Protein AF-A0A9R1PDH8-F1 (afdb_monomer)

Sequence (76 aa):
MLKRGSVSVGNIINFNIGSLIDLDIPQSFWSRVAGKYGNMFYWKEKGEDASIEGAVMAISRCLREPTGASNCSEVF

pLDDT: mean 86.69, std 15.3, range [40.44, 98.31]

Organism: Triticum turgidum subsp. durum (NCBI:txid4567)

Foldseek 3Di:
DDPPPPPPCAQPDDDDDDPVVCVQDPPVLRVVLSVVLRGNVNCVVPNPVVSVVLSVVLVVVLVPDDGDPCGSVDRD

Structure (mmCIF, N/CA/C/O backbone):
data_AF-A0A9R1PDH8-F1
#
_entry.id   AF-A0A9R1PDH8-F1
#
loop_
_atom_site.group_PDB
_atom_site.id
_atom_site.type_symbol
_atom_site.label_atom_id
_atom_site.label_alt_id
_atom_site.label_comp_id
_atom_site.label_asym_id
_atom_site.label_entity_id
_atom_site.label_seq_id
_atom_site.pdbx_PDB_ins_code
_atom_site.Cartn_x
_atom_site.Cartn_y
_atom_site.Cartn_z
_atom_site.occupancy
_atom_site.B_iso_or_equiv
_atom_site.auth_seq_id
_atom_site.auth_comp_id
_atom_site.auth_asym_id
_atom_site.auth_atom_id
_atom_site.pdbx_PDB_model_num
ATOM 1 N N . MET A 1 1 ? -4.543 4.278 -37.910 1.00 40.44 1 MET A N 1
ATOM 2 C CA . MET A 1 1 ? -3.599 4.676 -36.843 1.00 40.44 1 MET A CA 1
ATOM 3 C C . MET A 1 1 ? -4.341 4.588 -35.515 1.00 40.44 1 MET A C 1
ATOM 5 O O . MET A 1 1 ? -5.127 5.476 -35.215 1.00 40.44 1 MET A O 1
ATOM 9 N N . LEU A 1 2 ? -4.212 3.476 -34.777 1.00 41.22 2 LEU A N 1
ATOM 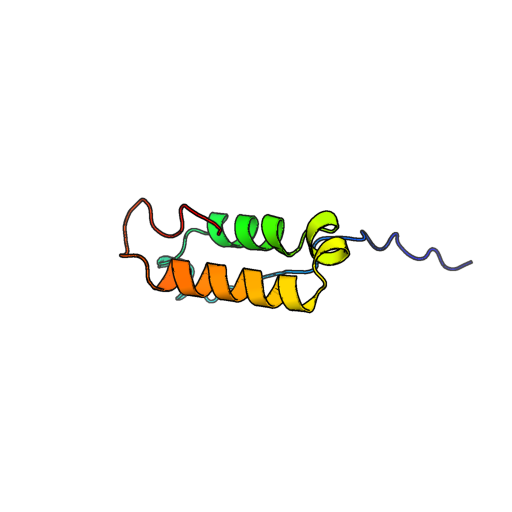10 C CA . LEU A 1 2 ? -4.786 3.392 -33.430 1.00 41.22 2 LEU A CA 1
ATOM 11 C C . LEU A 1 2 ? -4.042 4.400 -32.549 1.00 41.22 2 LEU A C 1
ATOM 13 O O . LEU A 1 2 ? -2.830 4.279 -32.371 1.00 41.22 2 LEU A O 1
ATOM 17 N N . LYS A 1 3 ? -4.760 5.369 -31.973 1.00 48.56 3 LYS A N 1
ATOM 18 C CA . LYS A 1 3 ? -4.281 6.024 -30.758 1.00 48.56 3 LYS A CA 1
ATOM 19 C C . LYS A 1 3 ? -4.223 4.923 -29.704 1.00 48.56 3 LYS A C 1
ATOM 21 O O . LYS A 1 3 ? -5.253 4.555 -29.149 1.00 48.56 3 LYS A O 1
ATOM 26 N N . ARG A 1 4 ? -3.031 4.366 -29.455 1.00 48.88 4 ARG A N 1
ATOM 27 C CA . ARG A 1 4 ? -2.739 3.787 -28.143 1.00 48.88 4 ARG A CA 1
ATOM 28 C C . ARG A 1 4 ? -3.045 4.922 -27.179 1.00 48.88 4 ARG A C 1
ATOM 30 O O . ARG A 1 4 ? -2.301 5.901 -27.155 1.00 48.88 4 ARG A O 1
ATOM 37 N N . GLY A 1 5 ? -4.198 4.853 -26.509 1.00 47.19 5 GLY A N 1
ATOM 38 C CA . GLY A 1 5 ? -4.456 5.701 -25.357 1.00 47.19 5 GLY A CA 1
ATOM 39 C C . GLY A 1 5 ? -3.200 5.616 -24.515 1.00 47.19 5 GLY A C 1
ATOM 40 O O . GLY A 1 5 ? -2.674 4.515 -24.341 1.00 47.19 5 GLY A O 1
ATOM 41 N N . SER A 1 6 ? -2.637 6.766 -24.166 1.00 45.56 6 SER A N 1
ATOM 42 C CA . SER A 1 6 ? -1.447 6.853 -23.341 1.00 45.56 6 SER A CA 1
ATOM 43 C C . SER A 1 6 ? -1.693 5.913 -22.170 1.00 45.56 6 SER A C 1
ATOM 45 O O . SER A 1 6 ? -2.546 6.209 -21.336 1.00 45.56 6 SER A O 1
ATOM 47 N N . VAL A 1 7 ? -1.046 4.743 -22.157 1.00 52.50 7 VAL A N 1
ATOM 48 C CA . VAL A 1 7 ? -0.988 3.931 -20.950 1.00 52.50 7 VAL A CA 1
ATOM 49 C C . VAL A 1 7 ? -0.315 4.896 -20.004 1.00 52.50 7 VAL A C 1
ATOM 51 O O . VAL A 1 7 ? 0.863 5.208 -20.194 1.00 52.50 7 VAL A O 1
ATOM 54 N N . SER A 1 8 ? -1.073 5.502 -19.089 1.00 51.12 8 SER A N 1
ATOM 55 C CA . SER A 1 8 ? -0.445 6.104 -17.935 1.00 51.12 8 SER A CA 1
ATOM 56 C C . SER A 1 8 ? 0.355 4.946 -17.383 1.00 51.12 8 SER A C 1
ATOM 58 O O . SER A 1 8 ? -0.192 3.913 -17.003 1.00 51.12 8 SER A O 1
ATOM 60 N N . VAL A 1 9 ? 1.669 5.039 -17.526 1.00 59.69 9 VAL A N 1
ATOM 61 C CA . VAL A 1 9 ? 2.583 4.086 -16.932 1.00 59.69 9 VAL A CA 1
ATOM 62 C C . VAL A 1 9 ? 2.444 4.415 -15.449 1.00 59.69 9 VAL A C 1
ATOM 64 O O . VAL A 1 9 ? 3.027 5.372 -14.953 1.00 59.69 9 VAL A O 1
ATOM 67 N N . GLY A 1 10 ? 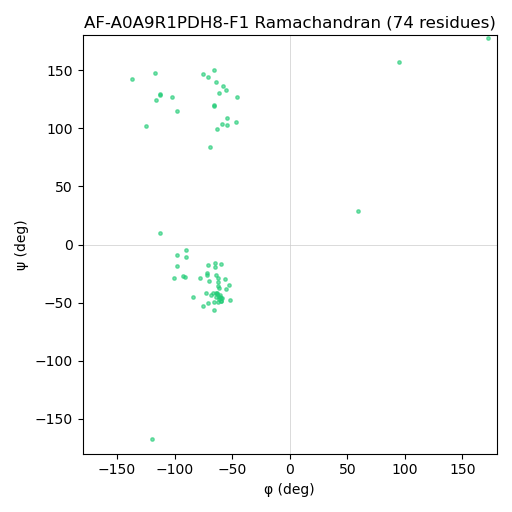1.408 3.827 -14.863 1.00 78.06 10 GLY A N 1
ATOM 68 C CA . GLY A 1 10 ? 0.562 4.462 -13.864 1.00 78.06 10 GLY A CA 1
ATOM 69 C C . GLY A 1 10 ? 0.608 3.685 -12.571 1.00 78.06 10 GLY A C 1
ATOM 70 O O . GLY A 1 10 ? 1.476 2.832 -12.382 1.00 78.06 10 GLY A O 1
ATOM 71 N N . ASN A 1 11 ? -0.315 4.007 -11.670 1.00 90.69 11 ASN A N 1
ATOM 72 C CA . ASN A 1 11 ? -0.440 3.233 -10.453 1.00 90.69 11 ASN A CA 1
ATOM 73 C C . ASN A 1 11 ? -0.911 1.807 -10.791 1.00 90.69 11 ASN A C 1
ATOM 75 O O . ASN A 1 11 ? -1.982 1.666 -11.377 1.00 90.69 11 ASN A O 1
ATOM 79 N N . ILE A 1 12 ? -0.119 0.782 -10.462 1.00 95.06 12 ILE A N 1
ATOM 80 C CA . ILE A 1 12 ? -0.461 -0.627 -10.743 1.00 95.06 12 ILE A CA 1
ATOM 81 C C . ILE A 1 12 ? -1.237 -1.300 -9.604 1.00 95.06 12 ILE A C 1
ATOM 83 O O . ILE A 1 12 ? -1.658 -2.445 -9.744 1.00 95.06 12 ILE A O 1
ATOM 87 N N . ILE A 1 13 ? -1.440 -0.608 -8.480 1.00 95.56 13 ILE A N 1
ATOM 88 C CA . ILE A 1 13 ? -2.146 -1.134 -7.312 1.00 95.56 13 ILE A CA 1
ATOM 89 C C . ILE A 1 13 ? -3.462 -0.385 -7.127 1.00 95.56 13 ILE A C 1
ATOM 91 O O . ILE A 1 13 ? -3.507 0.842 -7.056 1.00 95.56 13 ILE A O 1
ATOM 95 N N . ASN A 1 14 ? -4.542 -1.152 -6.999 1.00 94.19 14 ASN A N 1
ATOM 96 C CA . ASN A 1 14 ? -5.856 -0.653 -6.627 1.00 94.19 14 ASN A CA 1
ATOM 97 C C . ASN A 1 14 ? -6.492 -1.594 -5.599 1.00 94.19 14 ASN A C 1
ATOM 99 O O . ASN A 1 14 ? -6.352 -2.813 -5.704 1.00 94.19 14 ASN A O 1
ATOM 103 N N . PHE A 1 15 ? -7.214 -1.031 -4.634 1.00 94.00 15 PHE A N 1
ATOM 104 C CA . PHE A 1 15 ? -7.874 -1.790 -3.576 1.00 94.00 15 PHE A CA 1
ATOM 105 C C . PHE A 1 15 ? -9.389 -1.700 -3.721 1.00 94.00 15 PHE A C 1
ATOM 107 O O . PHE A 1 15 ? -9.948 -0.611 -3.811 1.00 94.00 15 PHE A O 1
ATOM 114 N N . ASN A 1 16 ? -10.054 -2.854 -3.700 1.00 93.44 16 ASN A N 1
ATOM 115 C CA . ASN A 1 16 ? -11.496 -2.930 -3.492 1.00 93.44 16 ASN A CA 1
ATOM 116 C C . ASN A 1 16 ? -11.726 -3.251 -2.016 1.00 93.44 16 ASN A C 1
ATOM 118 O O . ASN A 1 16 ? -11.324 -4.317 -1.550 1.00 93.44 16 ASN A O 1
ATOM 122 N N . ILE A 1 17 ? -12.326 -2.317 -1.284 1.00 91.75 17 ILE A N 1
ATOM 123 C CA . ILE A 1 17 ? -12.457 -2.395 0.173 1.00 91.75 17 ILE A CA 1
ATOM 124 C C . ILE A 1 17 ? -13.884 -2.825 0.508 1.00 91.75 17 ILE A C 1
ATOM 126 O O . ILE A 1 17 ? -14.852 -2.238 0.027 1.00 91.75 17 ILE A O 1
ATOM 130 N N . GLY A 1 18 ? -14.017 -3.877 1.316 1.00 90.25 18 GLY A N 1
ATOM 131 C CA . GLY A 1 18 ? -15.313 -4.308 1.835 1.00 90.25 18 GLY A CA 1
ATOM 132 C C . GLY A 1 18 ? -15.798 -3.384 2.952 1.00 90.25 18 GLY A C 1
ATOM 133 O O . GLY A 1 18 ? -14.997 -2.912 3.756 1.00 90.25 18 GLY A O 1
ATOM 134 N N . SER A 1 19 ? -17.114 -3.183 3.051 1.00 87.25 19 SER A N 1
ATOM 135 C CA . SER A 1 19 ? -17.735 -2.274 4.031 1.00 87.25 19 SER A CA 1
ATOM 136 C C . SER A 1 19 ? -17.383 -2.577 5.490 1.00 87.25 19 SER A C 1
ATOM 138 O O . SER A 1 19 ? -17.339 -1.666 6.307 1.00 87.25 19 SER A O 1
ATOM 140 N N . LEU A 1 20 ? -17.111 -3.842 5.823 1.00 85.06 20 LEU A N 1
ATOM 141 C CA . LEU A 1 20 ? -16.713 -4.245 7.174 1.00 85.06 20 LEU A CA 1
ATOM 142 C C . LEU A 1 20 ? -15.288 -3.809 7.541 1.00 85.06 20 LEU A C 1
ATOM 144 O O . LEU A 1 20 ? -15.000 -3.662 8.717 1.00 85.06 20 LEU A O 1
ATOM 148 N N . ILE A 1 21 ? -14.411 -3.601 6.556 1.00 83.50 21 ILE A N 1
ATOM 149 C CA . ILE A 1 21 ? -13.015 -3.191 6.781 1.00 83.50 21 ILE A CA 1
ATOM 150 C C . ILE A 1 21 ? -12.877 -1.663 6.792 1.00 83.50 21 ILE A C 1
ATOM 152 O O . ILE A 1 21 ? -11.997 -1.125 7.460 1.00 83.50 21 ILE A O 1
ATOM 156 N N . ASP A 1 22 ? -13.758 -0.959 6.081 1.00 77.38 22 ASP A N 1
ATOM 157 C CA . ASP A 1 22 ? -13.742 0.508 5.964 1.00 77.38 22 ASP A CA 1
ATOM 158 C C . ASP A 1 22 ? -14.016 1.229 7.301 1.00 77.38 22 ASP A C 1
ATOM 160 O O . ASP A 1 22 ? -13.662 2.391 7.471 1.00 77.38 22 ASP A O 1
ATOM 164 N N . LEU A 1 23 ? -14.613 0.529 8.274 1.00 78.06 23 LEU A N 1
ATOM 165 C CA . LEU A 1 23 ? -14.829 1.042 9.631 1.00 78.06 23 LEU A CA 1
ATOM 166 C C . LEU A 1 23 ? -13.562 1.004 10.495 1.00 78.06 23 LEU A C 1
ATOM 168 O O . LEU A 1 23 ? -13.411 1.834 11.391 1.00 78.06 23 LEU A O 1
ATOM 172 N N . ASP A 1 24 ? -12.663 0.057 10.222 1.00 83.75 24 ASP A N 1
ATOM 173 C CA . ASP A 1 24 ? -11.501 -0.220 11.066 1.00 83.75 24 ASP A CA 1
ATOM 174 C C . ASP A 1 24 ? -10.216 0.402 10.512 1.00 83.75 24 ASP A C 1
ATOM 176 O O . ASP A 1 24 ? -9.316 0.737 11.280 1.00 83.75 24 ASP A O 1
ATOM 180 N N . ILE A 1 25 ? -10.106 0.575 9.190 1.00 88.88 25 ILE A N 1
ATOM 181 C CA . ILE A 1 25 ? -8.901 1.098 8.534 1.00 88.88 25 ILE A CA 1
ATOM 182 C C . ILE A 1 25 ? -9.212 2.437 7.858 1.00 88.88 25 ILE A C 1
ATOM 184 O O . ILE A 1 25 ? -10.068 2.477 6.973 1.00 88.88 25 ILE A O 1
ATOM 188 N N . PRO A 1 26 ? -8.480 3.525 8.177 1.00 89.62 26 PRO A N 1
ATOM 189 C CA . PRO A 1 26 ? -8.709 4.825 7.558 1.00 89.62 26 PRO A CA 1
ATOM 190 C C . PRO A 1 26 ? -8.637 4.767 6.030 1.00 89.62 26 PRO A C 1
ATOM 192 O O . PRO A 1 26 ? -7.654 4.281 5.469 1.00 89.62 26 PRO A O 1
ATOM 195 N N . GLN A 1 27 ? -9.611 5.359 5.335 1.00 89.38 27 GLN A N 1
ATOM 196 C CA . GLN A 1 27 ? -9.644 5.374 3.865 1.00 89.38 27 GLN A CA 1
ATOM 197 C C . GLN A 1 27 ? -8.335 5.903 3.239 1.00 89.38 27 GLN A C 1
ATOM 199 O O . GLN A 1 27 ? -7.872 5.422 2.202 1.00 89.38 27 GLN A O 1
ATOM 204 N N . SER A 1 28 ? -7.699 6.879 3.895 1.00 91.25 28 SER A N 1
ATOM 205 C CA . SER A 1 28 ? -6.434 7.477 3.458 1.00 91.25 28 SER A CA 1
ATOM 206 C C . SER A 1 28 ? -5.262 6.490 3.451 1.00 91.25 28 SER A C 1
ATOM 208 O O . SER A 1 28 ? -4.330 6.674 2.665 1.00 91.25 28 SER A O 1
ATOM 210 N N . PHE A 1 29 ? -5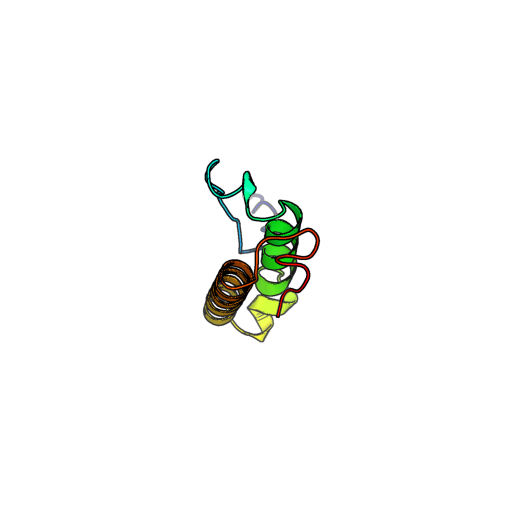.300 5.435 4.270 1.00 94.69 29 PHE A N 1
ATOM 211 C CA . PHE A 1 29 ? -4.277 4.391 4.297 1.00 94.69 29 PHE A CA 1
ATOM 212 C C . PHE A 1 29 ? -4.153 3.706 2.934 1.00 94.69 29 PHE A C 1
ATOM 214 O O . PHE A 1 29 ? -3.057 3.632 2.381 1.00 94.69 29 PHE A O 1
ATOM 221 N N . TRP A 1 30 ? -5.273 3.299 2.336 1.00 94.88 30 TRP A N 1
ATOM 222 C CA . TRP A 1 30 ? -5.297 2.593 1.052 1.00 94.88 30 TRP A CA 1
ATOM 223 C C . TRP A 1 30 ? -4.690 3.419 -0.080 1.00 94.88 30 TRP A C 1
ATOM 225 O O . TRP A 1 30 ? -3.843 2.926 -0.826 1.00 94.88 30 TRP A O 1
ATOM 235 N N . SER A 1 31 ? -5.047 4.703 -0.156 1.00 94.00 31 SER A N 1
ATOM 236 C CA . SER A 1 31 ? -4.472 5.637 -1.131 1.00 94.00 31 SER A CA 1
ATOM 237 C C . SER A 1 31 ? -2.964 5.818 -0.938 1.00 94.00 31 SER A C 1
ATOM 239 O O . SER A 1 31 ? -2.227 5.940 -1.917 1.00 94.00 31 SER A O 1
ATOM 241 N N . ARG A 1 32 ? -2.475 5.796 0.309 1.00 96.50 32 ARG A N 1
ATOM 242 C CA . ARG A 1 32 ? -1.039 5.893 0.620 1.00 96.50 32 ARG A CA 1
ATOM 243 C C . ARG A 1 32 ? -0.285 4.615 0.259 1.00 96.50 32 ARG A C 1
ATOM 245 O O . ARG A 1 32 ? 0.792 4.713 -0.323 1.00 96.50 32 ARG A O 1
ATOM 252 N N . VAL A 1 33 ? -0.843 3.435 0.544 1.00 97.44 33 VAL A N 1
ATOM 253 C CA . VAL A 1 33 ? -0.256 2.142 0.145 1.00 97.44 33 VAL A CA 1
ATOM 254 C C . VAL A 1 33 ? -0.183 2.048 -1.379 1.00 97.44 33 VAL A C 1
ATOM 256 O O . VAL A 1 33 ? 0.891 1.798 -1.927 1.00 97.44 33 VAL A O 1
ATOM 259 N N . ALA A 1 34 ? -1.287 2.334 -2.076 1.00 96.81 34 ALA A N 1
ATOM 260 C CA . ALA A 1 34 ? -1.318 2.342 -3.535 1.00 96.81 34 ALA A CA 1
ATOM 261 C C . ALA A 1 34 ? -0.315 3.360 -4.093 1.00 96.81 34 ALA A C 1
ATOM 263 O O . ALA A 1 34 ? 0.462 3.042 -4.989 1.00 96.81 34 ALA A O 1
ATOM 264 N N . GLY A 1 35 ? -0.277 4.579 -3.551 1.00 96.00 35 GLY A N 1
ATOM 265 C CA . GLY A 1 35 ? 0.677 5.609 -3.963 1.00 96.00 35 GLY A CA 1
ATOM 266 C C . GLY A 1 35 ? 2.139 5.211 -3.743 1.00 96.00 35 GLY A C 1
ATOM 267 O O . GLY A 1 35 ? 2.982 5.507 -4.587 1.00 96.00 35 GLY A O 1
ATOM 268 N N . LYS A 1 36 ? 2.462 4.508 -2.653 1.00 96.69 36 LYS A N 1
ATOM 269 C CA . LYS A 1 36 ? 3.841 4.114 -2.336 1.00 96.69 36 LYS A CA 1
ATOM 270 C C . LYS A 1 36 ? 4.343 2.954 -3.190 1.00 96.69 36 LYS A C 1
ATOM 272 O O . LYS A 1 36 ? 5.408 3.079 -3.781 1.00 96.69 36 LYS A O 1
ATOM 277 N N . TYR A 1 37 ? 3.607 1.847 -3.245 1.00 97.88 37 TYR A N 1
ATOM 278 C CA . TYR A 1 37 ? 4.088 0.634 -3.919 1.00 97.88 37 TYR A CA 1
ATOM 279 C C . TYR A 1 37 ? 3.640 0.557 -5.371 1.00 97.88 37 TYR A C 1
ATOM 281 O O . TYR A 1 37 ? 4.310 -0.042 -6.198 1.00 97.88 37 TYR A O 1
ATOM 289 N N . GLY A 1 38 ? 2.514 1.179 -5.706 1.00 96.62 38 GLY A N 1
ATOM 290 C CA . GLY A 1 38 ? 1.957 1.089 -7.044 1.00 96.62 38 GLY A CA 1
ATOM 291 C C . GLY A 1 38 ? 2.459 2.170 -7.991 1.00 96.62 38 GLY A C 1
ATOM 292 O O . GLY A 1 38 ? 2.226 2.054 -9.189 1.00 96.62 38 GLY A O 1
ATOM 293 N N . ASN A 1 39 ? 3.154 3.214 -7.516 1.00 95.38 39 ASN A N 1
ATOM 294 C CA . ASN A 1 39 ? 3.681 4.240 -8.418 1.00 95.38 39 ASN A CA 1
ATOM 295 C C . ASN A 1 39 ? 4.771 3.692 -9.351 1.00 95.38 39 ASN A C 1
ATOM 297 O O . ASN A 1 39 ? 5.562 2.825 -8.984 1.00 95.38 39 ASN A O 1
ATOM 301 N N . MET A 1 40 ? 4.848 4.291 -10.540 1.00 94.81 40 MET A N 1
ATOM 302 C CA . MET A 1 40 ? 5.772 3.895 -11.601 1.00 94.81 40 MET A CA 1
ATOM 303 C C . MET A 1 40 ? 7.239 3.863 -11.202 1.00 94.81 40 MET A C 1
ATOM 305 O O . MET A 1 40 ? 7.962 2.992 -11.676 1.00 94.81 40 MET A O 1
ATOM 309 N N . PHE A 1 41 ? 7.696 4.806 -10.383 1.00 94.50 41 PHE A N 1
ATOM 310 C CA . PHE A 1 41 ? 9.100 4.833 -9.990 1.00 94.50 41 PHE A CA 1
ATOM 311 C C . PHE A 1 41 ? 9.438 3.611 -9.136 1.00 94.50 41 PHE A C 1
ATOM 313 O O . PHE A 1 41 ? 10.446 2.961 -9.388 1.00 94.50 41 PHE A O 1
ATOM 320 N N . TYR A 1 42 ? 8.548 3.245 -8.212 1.00 95.62 42 TYR A N 1
ATOM 321 C CA . TYR A 1 42 ? 8.734 2.092 -7.341 1.00 95.62 42 TYR A CA 1
ATOM 322 C C . TYR A 1 42 ? 8.729 0.771 -8.116 1.00 95.62 42 TYR A C 1
ATOM 324 O O . TYR A 1 42 ? 9.710 0.032 -8.058 1.00 95.62 42 TYR A O 1
ATOM 332 N N . TRP A 1 43 ? 7.670 0.472 -8.876 1.00 95.69 43 TRP A N 1
ATOM 333 C CA . TRP A 1 43 ? 7.557 -0.845 -9.515 1.00 95.69 43 TRP A CA 1
ATOM 334 C C . TRP A 1 43 ? 8.529 -1.039 -10.677 1.00 95.69 43 TRP A C 1
ATOM 336 O O . TRP A 1 43 ? 8.938 -2.166 -10.942 1.00 95.69 43 TRP A O 1
ATOM 346 N N . LYS A 1 44 ? 8.973 0.038 -11.341 1.00 95.19 44 LYS A N 1
ATOM 347 C CA . LYS A 1 44 ? 10.056 -0.063 -12.330 1.00 95.19 44 LYS A CA 1
ATOM 348 C C . LYS A 1 44 ? 11.4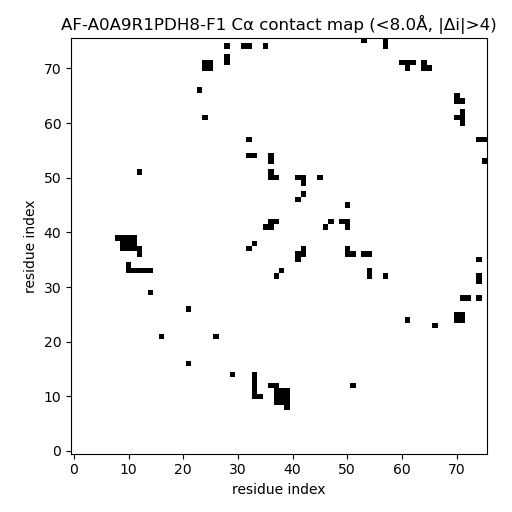13 -0.349 -11.696 1.00 95.19 44 LYS A C 1
ATOM 350 O O . LYS A 1 44 ? 12.245 -0.974 -12.343 1.00 95.19 44 LYS A O 1
ATOM 355 N N . GLU A 1 45 ? 11.651 0.130 -10.476 1.00 97.31 45 GLU A N 1
ATOM 356 C CA . GLU A 1 45 ? 12.916 -0.078 -9.766 1.00 97.31 45 GLU A CA 1
ATOM 357 C C . GLU A 1 45 ? 12.950 -1.428 -9.038 1.00 97.31 45 GLU A C 1
ATOM 359 O O . GLU A 1 45 ? 13.952 -2.136 -9.094 1.00 97.31 45 GLU A O 1
ATOM 364 N N . LYS A 1 46 ? 11.869 -1.777 -8.332 1.00 97.62 46 LYS A N 1
ATOM 365 C CA . LYS A 1 46 ? 11.802 -2.954 -7.452 1.00 97.62 46 LYS A CA 1
ATOM 366 C C . LYS A 1 46 ? 11.154 -4.176 -8.102 1.00 97.62 46 LYS A C 1
ATOM 368 O O . LYS A 1 46 ? 11.356 -5.282 -7.614 1.00 97.62 46 LYS A O 1
ATOM 373 N N . GLY A 1 47 ? 10.405 -3.987 -9.186 1.00 97.38 47 GLY A N 1
ATOM 374 C CA . GLY A 1 47 ? 9.585 -5.019 -9.817 1.00 97.38 47 GLY A CA 1
ATOM 375 C C . GLY A 1 47 ? 8.130 -5.005 -9.339 1.00 97.38 47 GLY A C 1
ATOM 376 O O . GLY A 1 47 ? 7.801 -4.512 -8.255 1.00 97.38 47 GLY A O 1
ATOM 377 N N . GLU A 1 48 ? 7.244 -5.553 -10.171 1.00 96.81 48 GLU A N 1
ATOM 378 C CA . GLU A 1 48 ? 5.808 -5.660 -9.880 1.00 96.81 48 GLU A CA 1
ATOM 379 C C . GLU A 1 48 ? 5.550 -6.580 -8.673 1.00 96.81 48 GLU A C 1
ATOM 381 O O . GLU A 1 48 ? 4.795 -6.206 -7.777 1.00 96.81 48 GLU A O 1
ATOM 386 N N . ASP A 1 49 ? 6.260 -7.708 -8.571 1.00 98.06 49 ASP A N 1
ATOM 387 C CA . ASP A 1 49 ? 6.139 -8.647 -7.446 1.00 98.06 49 ASP A CA 1
ATOM 388 C C . ASP A 1 49 ? 6.473 -7.980 -6.105 1.00 98.06 49 ASP A C 1
ATOM 390 O O . ASP A 1 49 ? 5.674 -8.019 -5.171 1.00 98.06 49 ASP A O 1
ATOM 394 N N . ALA A 1 50 ? 7.600 -7.265 -6.030 1.00 97.94 50 ALA A N 1
ATOM 395 C CA . ALA A 1 50 ? 7.993 -6.523 -4.830 1.00 97.94 50 ALA A CA 1
ATOM 396 C C . ALA A 1 50 ? 6.987 -5.414 -4.470 1.00 97.94 50 ALA A C 1
ATOM 398 O O . ALA A 1 50 ? 6.823 -5.065 -3.300 1.00 97.94 50 ALA A O 1
ATOM 399 N N . SER A 1 51 ? 6.293 -4.864 -5.468 1.00 97.81 51 SER A N 1
ATOM 400 C CA . SER A 1 51 ? 5.226 -3.881 -5.259 1.00 97.81 51 SER A CA 1
ATOM 401 C C . SER A 1 51 ? 4.010 -4.517 -4.591 1.00 97.81 51 SER A C 1
ATOM 403 O O . SER A 1 51 ? 3.462 -3.958 -3.638 1.00 97.81 51 SER A O 1
ATOM 405 N N . ILE A 1 52 ? 3.621 -5.711 -5.041 1.00 97.81 52 ILE A N 1
ATOM 406 C CA . ILE A 1 52 ? 2.536 -6.488 -4.434 1.00 97.81 52 ILE A CA 1
ATOM 407 C C . ILE A 1 52 ? 2.927 -6.920 -3.016 1.00 97.81 52 ILE A C 1
ATOM 409 O O . ILE A 1 52 ? 2.167 -6.681 -2.077 1.00 97.81 52 ILE A O 1
ATOM 413 N N . GLU A 1 53 ? 4.119 -7.493 -2.833 1.00 98.31 53 GLU A N 1
ATOM 414 C CA . GLU A 1 53 ? 4.616 -7.927 -1.521 1.00 98.31 53 GLU A CA 1
ATOM 415 C C . GLU A 1 53 ? 4.687 -6.765 -0.524 1.00 98.31 53 GLU A C 1
ATOM 417 O O . GLU A 1 53 ? 4.209 -6.887 0.605 1.00 98.31 53 GLU A O 1
ATOM 422 N N . GLY A 1 54 ? 5.221 -5.614 -0.944 1.00 98.06 54 GLY A N 1
ATOM 423 C CA . GLY A 1 54 ? 5.299 -4.412 -0.117 1.00 98.06 54 GLY A CA 1
ATOM 424 C C . GLY A 1 54 ? 3.922 -3.905 0.313 1.00 98.06 54 GLY A C 1
ATOM 425 O O . GLY A 1 54 ? 3.709 -3.609 1.492 1.00 98.06 54 GLY A O 1
ATOM 426 N N . ALA A 1 55 ? 2.955 -3.883 -0.606 1.00 98.06 55 ALA A N 1
ATOM 427 C CA . ALA A 1 55 ? 1.584 -3.499 -0.291 1.00 98.06 55 ALA A CA 1
ATOM 428 C C . ALA A 1 55 ? 0.913 -4.468 0.695 1.00 98.06 55 ALA A C 1
ATOM 430 O O . ALA A 1 55 ? 0.309 -4.025 1.674 1.00 98.06 55 ALA A O 1
ATOM 431 N N . VAL A 1 56 ? 1.058 -5.782 0.487 1.00 97.38 56 VAL A N 1
ATOM 432 C CA . VAL A 1 56 ? 0.518 -6.814 1.390 1.00 97.38 56 VAL A CA 1
ATOM 433 C C . VAL A 1 56 ? 1.158 -6.724 2.777 1.00 97.38 56 VAL A C 1
ATOM 435 O O . VAL A 1 56 ? 0.456 -6.804 3.786 1.00 97.38 56 VAL A O 1
ATOM 438 N N . MET A 1 57 ? 2.470 -6.497 2.851 1.00 97.69 57 MET A N 1
ATOM 439 C CA . MET A 1 57 ? 3.187 -6.311 4.115 1.00 97.69 57 MET A CA 1
ATOM 440 C C . MET A 1 57 ? 2.715 -5.065 4.870 1.00 97.69 57 MET A C 1
ATOM 442 O O . MET A 1 57 ? 2.512 -5.135 6.084 1.00 97.69 57 MET A O 1
ATOM 446 N N . ALA A 1 58 ? 2.494 -3.945 4.176 1.00 97.00 58 ALA A N 1
ATOM 447 C CA . ALA A 1 58 ? 1.952 -2.733 4.786 1.00 97.00 58 ALA A CA 1
ATOM 448 C C . ALA A 1 58 ? 0.548 -2.974 5.367 1.0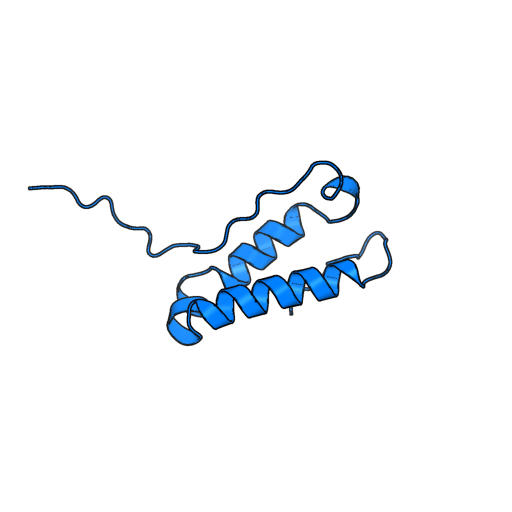0 97.00 58 ALA A C 1
ATOM 450 O O . ALA A 1 58 ? 0.293 -2.620 6.518 1.00 97.00 58 ALA A O 1
ATOM 451 N N . ILE A 1 59 ? -0.334 -3.645 4.616 1.00 94.81 59 ILE A N 1
ATOM 452 C CA . ILE A 1 59 ? -1.682 -4.016 5.081 1.00 94.81 59 ILE A CA 1
ATOM 453 C C . ILE A 1 59 ? -1.596 -4.947 6.294 1.00 94.81 59 ILE A C 1
ATOM 455 O O . ILE A 1 59 ? -2.251 -4.705 7.305 1.00 94.81 59 ILE A O 1
ATOM 459 N N . SER A 1 60 ? -0.749 -5.981 6.241 1.00 94.50 60 SER A N 1
ATOM 460 C CA . SER A 1 60 ? -0.581 -6.912 7.360 1.00 94.50 60 SER A CA 1
ATOM 461 C C . SER A 1 60 ? -0.048 -6.233 8.620 1.00 94.50 60 SER A C 1
ATOM 463 O O . SER A 1 60 ? -0.359 -6.702 9.713 1.00 94.50 60 SER A O 1
ATOM 465 N N . ARG A 1 61 ? 0.786 -5.197 8.494 1.00 94.12 61 ARG A N 1
ATOM 466 C CA . ARG A 1 61 ? 1.279 -4.417 9.637 1.00 94.12 61 ARG A CA 1
ATOM 467 C C . ARG A 1 61 ? 0.168 -3.559 10.230 1.00 94.12 61 ARG A C 1
ATOM 469 O O . ARG A 1 61 ? -0.084 -3.684 11.420 1.00 94.12 61 ARG A O 1
ATOM 476 N N . CYS A 1 62 ? -0.539 -2.802 9.392 1.00 93.12 62 CYS A N 1
ATOM 477 C CA . CYS A 1 62 ? -1.705 -2.005 9.782 1.00 93.12 62 CYS A CA 1
ATOM 478 C C . CYS A 1 62 ? -2.745 -2.843 10.545 1.00 93.12 62 CYS A C 1
ATOM 480 O O . CYS A 1 62 ? -3.144 -2.477 11.643 1.00 93.12 62 CYS A O 1
ATOM 482 N N . LEU A 1 63 ? -3.096 -4.030 10.038 1.00 90.19 63 LEU A N 1
ATOM 483 C CA . LEU A 1 63 ? -4.052 -4.942 10.687 1.00 90.19 63 LEU A CA 1
ATOM 484 C C . LEU A 1 63 ? -3.591 -5.498 12.047 1.00 90.19 63 LEU A C 1
ATOM 486 O O . LEU A 1 63 ? -4.399 -6.068 12.776 1.00 90.19 63 LEU A O 1
ATOM 490 N N . ARG A 1 64 ? -2.300 -5.391 12.380 1.00 91.12 64 ARG A N 1
ATOM 491 C CA . ARG A 1 64 ? -1.741 -5.809 13.677 1.00 91.12 64 ARG A CA 1
ATOM 492 C C . ARG A 1 64 ? -1.585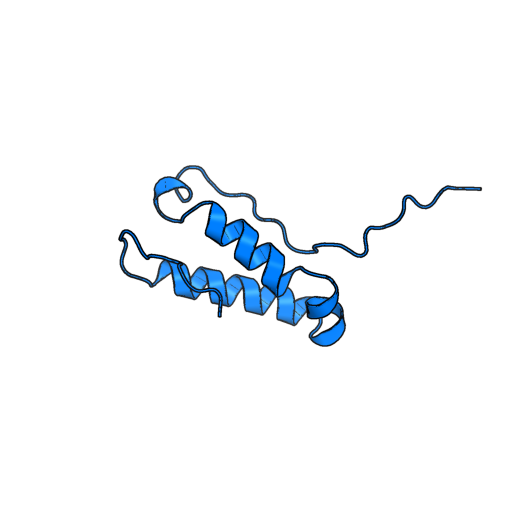 -4.643 14.650 1.00 91.12 64 ARG A C 1
ATOM 494 O O . ARG A 1 64 ? -1.256 -4.885 15.811 1.00 91.12 64 ARG A O 1
ATOM 501 N N . GLU A 1 65 ? -1.773 -3.404 14.199 1.00 90.19 65 GLU A N 1
ATOM 502 C CA . GLU A 1 65 ? -1.760 -2.247 15.086 1.00 90.19 65 GLU A CA 1
ATOM 503 C C . GLU A 1 65 ? -3.017 -2.242 15.968 1.00 90.19 65 GLU A C 1
ATOM 505 O O . GLU A 1 65 ? -4.098 -2.625 15.515 1.00 90.19 65 GLU A O 1
ATOM 510 N N . PRO A 1 66 ? -2.911 -1.799 17.231 1.00 86.75 66 PRO A N 1
ATOM 511 C CA . PRO A 1 66 ? -4.085 -1.572 18.058 1.00 86.75 66 PRO A CA 1
ATOM 512 C C . PRO A 1 66 ? -5.027 -0.565 17.391 1.00 86.75 66 PRO A C 1
ATOM 514 O O . PRO A 1 66 ? -4.596 0.484 16.910 1.00 86.75 66 PRO A O 1
ATOM 517 N N . THR A 1 67 ? -6.325 -0.853 17.410 1.00 81.31 67 THR A N 1
ATOM 518 C CA . THR A 1 67 ? -7.352 0.085 16.944 1.00 81.31 67 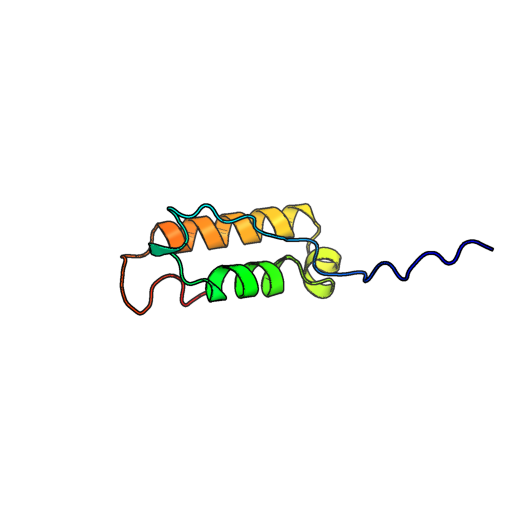THR A CA 1
ATOM 519 C C . THR A 1 67 ? -7.326 1.363 17.783 1.00 81.31 67 THR A C 1
ATOM 521 O O . THR A 1 67 ? -7.355 1.304 19.014 1.00 81.31 67 THR A O 1
ATOM 524 N N . GLY A 1 68 ? -7.299 2.522 17.128 1.00 81.06 68 GLY A N 1
ATOM 525 C CA . GLY A 1 68 ? -7.244 3.828 17.780 1.00 81.06 68 GLY A CA 1
ATOM 526 C C . GLY A 1 68 ? -7.031 4.948 16.766 1.00 81.06 68 GLY A C 1
ATOM 527 O O . GLY A 1 68 ? -6.855 4.688 15.584 1.00 81.06 68 GLY A O 1
ATOM 528 N N . ALA A 1 69 ? -7.010 6.202 17.222 1.00 77.81 69 ALA A N 1
ATOM 529 C CA . ALA A 1 69 ? -6.951 7.375 16.338 1.00 77.81 69 ALA A CA 1
ATOM 530 C C . ALA A 1 69 ? -5.710 7.442 15.421 1.00 77.81 69 ALA A C 1
ATOM 532 O O . ALA A 1 69 ? -5.694 8.213 14.465 1.00 77.81 69 ALA A O 1
ATOM 533 N N . SER A 1 70 ? -4.664 6.672 15.726 1.00 81.94 70 SER A N 1
ATOM 534 C CA . SER A 1 70 ? -3.395 6.652 14.998 1.00 81.94 70 SER A CA 1
ATOM 535 C C . SER A 1 70 ? -3.129 5.339 14.258 1.00 81.94 70 SER A C 1
ATOM 537 O O . SER A 1 70 ? -1.998 5.141 13.805 1.00 81.94 70 SER A O 1
ATOM 539 N N . ASN A 1 71 ? -4.111 4.437 14.156 1.00 86.44 71 ASN A N 1
ATOM 540 C CA . ASN A 1 71 ? -3.897 3.169 13.471 1.00 86.44 71 ASN A CA 1
ATOM 541 C C . ASN A 1 71 ? -3.599 3.394 11.981 1.00 86.44 71 ASN A C 1
ATOM 543 O O . ASN A 1 71 ? -4.174 4.262 11.321 1.00 86.44 71 ASN A O 1
ATOM 547 N N . CYS A 1 72 ? -2.658 2.618 11.452 1.00 92.00 72 CYS A N 1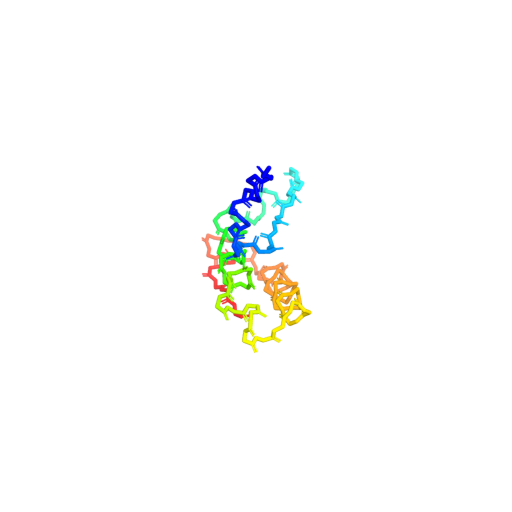
ATOM 548 C CA . CYS A 1 72 ? -2.229 2.648 10.057 1.00 92.00 72 CYS A CA 1
ATOM 549 C C . CYS A 1 72 ? -1.678 4.026 9.630 1.00 92.00 72 CYS A C 1
ATOM 551 O O . CYS A 1 72 ? -1.744 4.443 8.464 1.00 92.00 72 CYS A O 1
ATOM 553 N N . SER A 1 73 ? -1.114 4.761 10.592 1.00 88.75 73 SER A N 1
ATOM 554 C CA . SER A 1 73 ? -0.510 6.077 10.371 1.00 88.75 73 SER A CA 1
ATOM 555 C C . SER A 1 73 ? 0.805 5.998 9.600 1.00 88.75 73 SER A C 1
ATOM 557 O O . SER A 1 73 ? 1.179 6.981 8.963 1.00 88.75 73 SER A O 1
ATOM 559 N N . GLU A 1 74 ? 1.445 4.832 9.521 1.00 87.44 74 GLU A N 1
ATOM 560 C CA . GLU A 1 74 ? 2.683 4.608 8.771 1.00 87.44 74 GLU A CA 1
ATOM 561 C C . GLU A 1 74 ? 2.500 3.593 7.630 1.00 87.44 74 GLU A C 1
ATOM 563 O O . GLU A 1 74 ? 1.695 2.667 7.700 1.00 87.44 74 GLU A O 1
ATOM 568 N N . VAL A 1 75 ? 3.247 3.784 6.537 1.00 88.94 75 VAL A N 1
ATOM 569 C CA . VAL A 1 75 ? 3.314 2.845 5.406 1.00 88.94 75 VAL A CA 1
ATOM 570 C C . VAL A 1 75 ? 4.789 2.508 5.207 1.00 88.94 75 VAL A C 1
ATOM 572 O O . VAL A 1 75 ? 5.536 3.330 4.669 1.00 88.94 75 VAL A O 1
ATOM 575 N N . PHE A 1 76 ? 5.207 1.330 5.677 1.00 75.38 76 PHE A N 1
ATOM 576 C CA . PHE A 1 76 ? 6.602 0.865 5.715 1.00 75.38 76 PHE A CA 1
ATOM 577 C C . PHE A 1 76 ? 6.970 -0.043 4.553 1.00 75.38 76 PHE A C 1
ATOM 579 O O . PHE A 1 76 ? 6.500 -1.200 4.537 1.00 75.38 76 PHE A O 1
#

Solvent-accessible surface area (backbone atoms only — not comparable to full-atom values): 4629 Å² total; per-residue (Å²): 133,82,79,72,69,77,72,67,79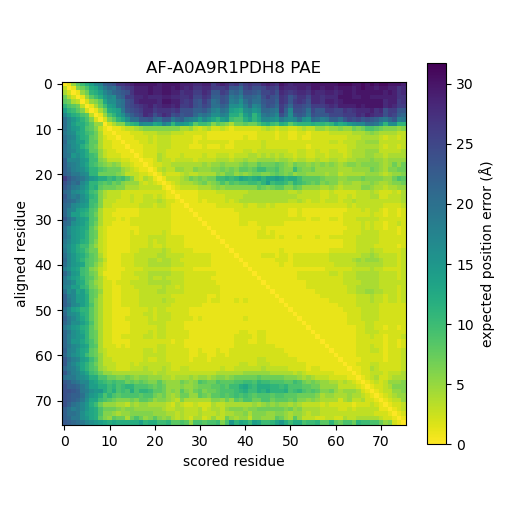,41,67,78,45,83,85,88,80,55,78,81,52,60,79,78,45,59,73,67,42,58,57,49,42,26,56,59,28,16,25,46,72,43,24,72,73,63,31,64,66,52,21,52,52,44,38,52,50,32,51,57,49,37,75,68,46,69,88,59,101,65,44,48,74,71,83,112

Mean predicted aligned error: 6.48 Å

Secondary structure (DSSP, 8-state):
------------------TTTTTTS-HHHHHHHHHHHHSHHHHHHH-HHHHHHHHHHHHHHHTTSPSSTTTT----

Radius of gyration: 14.61 Å; Cα contacts (8 Å, |Δi|>4): 64; chains: 1; bounding box: 31×16×55 Å